Protein AF-A0A497GQL5-F1 (afdb_monomer)

Secondary structure (DSSP, 8-state):
--HHHHHHHHHHHH-TTTTHHHHHHHHHHHHHHHHHHHHHHHHHHHHHHHHHHHHHHHT-TTTTHHHHHHHHHHHHHHHHHHHHHHHHHHHHHHHHH-PPPP-HHHHHHHHHHHHHHHHHHHHHH-

Mean predicted aligned error: 6.36 Å

Foldseek 3Di:
DPPPLVVLLVVCVVVVVVCVVVLVVVLVVLVVLLVVLLVVLVVLLVVLVVVLVVCVVVVVLVVCLVVLVVSLVVLVVSLVVNVVSVVSSQSSCCSNPVDGDDCVSNVVSVVSSVVSVVSSVVSNVD

Radius of gyration: 18.95 Å; Cα contacts (8 Å, |Δi|>4): 87; chains: 1; bounding box: 44×24×52 Å

Sequence (126 aa):
MGGVLEKLLEKARKEPEKYKDLLLEEKHSLEADLRHYFTWILTLLGLEIAYVSIMVKLRLGYVSIIAIMFMVSCVIHLAGLYIKKTRILRVLREMLYGDPMDEYDTYFIIMVTIMSIILAILAIIL

Structure (mmCIF, N/CA/C/O backbone):
data_AF-A0A497GQL5-F1
#
_entry.id   AF-A0A497GQL5-F1
#
loop_
_atom_site.group_PDB
_atom_site.id
_atom_site.type_symbol
_atom_site.label_atom_id
_atom_site.label_alt_id
_atom_site.label_comp_id
_atom_site.label_asym_id
_atom_site.label_entity_id
_atom_site.label_seq_id
_atom_site.pdbx_PDB_ins_code
_atom_site.Cartn_x
_atom_site.Cartn_y
_atom_site.Cartn_z
_atom_site.occupancy
_atom_site.B_iso_or_equiv
_atom_site.auth_seq_id
_atom_site.auth_comp_id
_atom_site.auth_asym_id
_atom_site.auth_atom_id
_atom_site.pdbx_PDB_model_num
ATOM 1 N N . MET A 1 1 ? -8.960 14.649 4.934 1.00 44.41 1 MET A N 1
ATOM 2 C CA . MET A 1 1 ? -10.120 13.964 5.549 1.00 44.41 1 MET A CA 1
ATOM 3 C C . MET A 1 1 ? -9.746 13.463 6.948 1.00 44.41 1 MET A C 1
ATOM 5 O O . MET A 1 1 ? -9.375 12.308 7.085 1.00 44.41 1 MET A O 1
ATOM 9 N N . GLY A 1 2 ? -9.725 14.341 7.959 1.00 50.88 2 GLY A N 1
ATOM 10 C CA . GLY A 1 2 ? -9.325 13.985 9.337 1.00 50.88 2 GLY A CA 1
ATOM 11 C C . GLY A 1 2 ? -10.339 14.363 10.423 1.00 50.88 2 GLY A C 1
ATOM 12 O O . GLY A 1 2 ? -10.419 13.688 11.432 1.00 50.88 2 GLY A O 1
ATOM 13 N N . GLY A 1 3 ? -11.192 15.368 10.204 1.00 63.97 3 GLY A N 1
ATOM 14 C CA . GLY A 1 3 ? -11.951 15.965 11.310 1.00 63.97 3 GLY A CA 1
ATOM 15 C C . GLY A 1 3 ? -13.213 15.237 11.789 1.00 63.97 3 GLY A C 1
ATOM 16 O O . GLY A 1 3 ? -13.720 15.599 12.843 1.00 63.97 3 GLY A O 1
ATOM 17 N N . VAL A 1 4 ? -13.769 14.270 11.048 1.00 73.00 4 VAL A N 1
ATOM 18 C CA . VAL A 1 4 ? -15.022 13.587 11.455 1.00 73.00 4 VAL A CA 1
ATOM 19 C C . VAL A 1 4 ? -14.722 12.354 12.297 1.00 73.00 4 VAL A C 1
ATOM 21 O O . VAL A 1 4 ? -15.245 12.229 13.401 1.00 73.00 4 VAL A O 1
ATOM 24 N N . LEU A 1 5 ? -13.821 11.495 11.815 1.00 75.38 5 LEU A N 1
ATOM 25 C CA . LEU A 1 5 ? -13.407 10.297 12.537 1.00 75.38 5 LEU A CA 1
ATOM 26 C C . LEU A 1 5 ? -12.681 10.648 13.839 1.00 75.38 5 LEU A C 1
ATOM 28 O O . LEU A 1 5 ? -12.945 10.048 14.867 1.00 75.38 5 LEU A O 1
ATOM 32 N N . GLU A 1 6 ? -11.834 11.675 13.833 1.00 76.62 6 GLU A N 1
ATOM 33 C CA . GLU A 1 6 ? -11.126 12.134 15.032 1.00 76.62 6 GLU A CA 1
ATOM 34 C C . GLU A 1 6 ? -12.098 12.645 16.108 1.00 76.62 6 GLU A C 1
ATOM 36 O O . GLU A 1 6 ? -12.003 12.253 17.267 1.00 76.62 6 GLU A O 1
ATOM 41 N N . LYS A 1 7 ? -13.137 13.394 15.708 1.00 78.44 7 LYS A N 1
ATOM 42 C CA . LYS A 1 7 ? -14.227 13.800 16.612 1.00 78.44 7 LYS A CA 1
ATOM 43 C C . LYS A 1 7 ? -15.058 12.616 17.111 1.00 78.44 7 LYS A C 1
ATOM 45 O O . LYS A 1 7 ? -15.554 12.663 18.235 1.00 78.44 7 LYS A O 1
ATOM 50 N N . LEU A 1 8 ? -15.257 11.583 16.290 1.00 79.00 8 LEU A N 1
ATOM 51 C CA . LEU A 1 8 ? -15.933 10.351 16.709 1.00 79.00 8 LEU A CA 1
ATOM 52 C C . LEU A 1 8 ? -15.087 9.580 17.724 1.00 79.00 8 LEU A C 1
ATOM 54 O O . LEU A 1 8 ? -15.620 9.190 18.757 1.00 79.00 8 LEU A O 1
ATOM 58 N N . LEU A 1 9 ? -13.780 9.436 17.489 1.00 79.38 9 LEU A N 1
ATOM 59 C CA . LEU A 1 9 ? -12.846 8.797 18.419 1.00 79.38 9 LEU A CA 1
ATOM 60 C C . LEU A 1 9 ? -12.787 9.564 19.752 1.00 79.38 9 LEU A C 1
ATOM 62 O O . LEU A 1 9 ? -12.860 8.950 20.812 1.00 79.38 9 LEU A O 1
ATOM 66 N N . GLU A 1 10 ? -12.747 10.902 19.730 1.00 80.06 10 GLU A N 1
ATOM 67 C CA . GLU A 1 10 ? -12.794 11.729 20.947 1.00 80.06 10 GLU A CA 1
ATOM 68 C C . GLU A 1 10 ? -14.089 11.547 21.748 1.00 80.06 10 GLU A C 1
ATOM 70 O O . GLU A 1 10 ? -14.057 11.464 22.979 1.00 80.06 10 GLU A O 1
ATOM 75 N N . LYS A 1 11 ? -15.239 11.490 21.066 1.00 79.00 11 LYS A N 1
ATOM 76 C CA . LYS A 1 11 ? -16.541 11.266 21.711 1.00 79.00 11 LYS A CA 1
ATOM 77 C C . LYS A 1 11 ? -16.662 9.845 22.248 1.00 79.00 11 LYS A C 1
ATOM 79 O O . LYS A 1 11 ? -17.102 9.663 23.381 1.00 79.00 11 LYS A O 1
ATOM 84 N N . ALA A 1 12 ? -16.224 8.856 21.478 1.00 77.56 12 ALA A N 1
ATOM 85 C CA . ALA A 1 12 ? -16.253 7.459 21.880 1.00 77.56 12 ALA A CA 1
ATOM 86 C C . ALA A 1 12 ? -15.292 7.167 23.040 1.00 77.56 12 ALA A C 1
ATOM 88 O O . ALA A 1 12 ? -15.579 6.309 23.863 1.00 77.56 12 ALA A O 1
ATOM 89 N N . ARG A 1 13 ? -14.206 7.933 23.188 1.00 76.12 13 ARG A N 1
ATOM 90 C CA . ARG A 1 13 ? -13.335 7.848 24.369 1.00 76.12 13 ARG A CA 1
ATOM 91 C C . ARG A 1 13 ? -14.038 8.272 25.664 1.00 76.12 13 ARG A C 1
ATOM 93 O O . ARG A 1 13 ? -13.654 7.813 26.734 1.00 76.12 13 ARG A O 1
ATOM 100 N N . LYS A 1 14 ? -15.039 9.156 25.577 1.00 80.38 14 LYS A N 1
ATOM 101 C CA . LYS A 1 14 ? -15.839 9.620 26.724 1.00 80.38 14 LYS A CA 1
ATOM 102 C C . LYS A 1 14 ? -17.056 8.729 26.990 1.00 80.38 14 LYS A C 1
ATOM 104 O O . LYS A 1 14 ? -17.393 8.518 28.147 1.00 80.38 14 LYS A O 1
ATOM 109 N N . GLU A 1 15 ? -17.697 8.209 25.941 1.00 79.75 15 GLU A N 1
ATOM 110 C CA . GLU A 1 15 ? -18.908 7.373 26.027 1.00 79.75 15 GLU A CA 1
ATOM 111 C C . GLU A 1 15 ? -18.823 6.145 25.088 1.00 79.75 15 GLU A C 1
ATOM 113 O O . GLU A 1 15 ? -19.541 6.081 24.087 1.00 79.75 15 GLU A O 1
ATOM 118 N N . PRO A 1 16 ? -17.960 5.151 25.362 1.00 69.81 16 PRO A N 1
ATOM 119 C CA . PRO A 1 16 ? -17.666 4.070 24.412 1.00 69.81 16 PRO A CA 1
ATOM 120 C C . PRO A 1 16 ? -18.874 3.181 24.095 1.00 69.81 16 PRO A C 1
ATOM 122 O O . PRO A 1 16 ? -19.041 2.751 22.956 1.00 69.81 16 PRO A O 1
ATOM 125 N N . GLU A 1 17 ? -19.759 2.950 25.067 1.00 75.44 17 GLU A N 1
ATOM 126 C CA . GLU A 1 17 ? -20.933 2.083 24.892 1.00 75.44 17 GLU A CA 1
ATOM 127 C C . GLU A 1 17 ? -21.962 2.662 23.914 1.00 75.44 17 GLU A C 1
ATOM 129 O O . GLU A 1 17 ? -22.579 1.920 23.155 1.00 75.44 17 GLU A O 1
ATOM 134 N N . LYS A 1 18 ? -22.108 3.991 23.874 1.00 82.50 18 LYS A N 1
ATOM 135 C CA . LYS A 1 18 ? -23.100 4.676 23.033 1.00 82.50 18 LYS A CA 1
ATOM 136 C C . LYS A 1 18 ? -22.707 4.719 21.558 1.00 82.50 18 LYS A C 1
ATOM 138 O O . LYS A 1 18 ? -23.571 4.753 20.689 1.00 82.50 18 LYS A O 1
ATOM 143 N N . TYR A 1 19 ? -21.406 4.742 21.278 1.00 82.12 19 TYR A N 1
ATOM 144 C CA . TYR A 1 19 ? -20.868 4.818 19.917 1.00 82.12 19 TYR A CA 1
ATOM 145 C C . TYR A 1 19 ? -20.336 3.471 19.419 1.00 82.12 19 TYR A C 1
ATOM 147 O O . TYR A 1 19 ? -19.727 3.418 18.354 1.00 82.12 19 TYR A O 1
ATOM 155 N N . LYS A 1 20 ? -20.569 2.382 20.160 1.00 81.38 20 LYS A N 1
ATOM 156 C CA . LYS A 1 20 ? -20.035 1.053 19.854 1.00 81.38 20 LYS A CA 1
ATOM 157 C C . LYS A 1 20 ? -20.406 0.571 18.450 1.00 81.38 20 LYS A C 1
ATOM 159 O O . LYS A 1 20 ? -19.522 0.132 17.723 1.00 81.38 20 LYS A O 1
ATOM 164 N N . ASP A 1 21 ? -21.668 0.706 18.048 1.00 85.31 21 ASP A N 1
ATOM 165 C CA . ASP A 1 21 ? -22.126 0.254 16.726 1.00 85.31 21 ASP A CA 1
ATOM 166 C C . ASP A 1 21 ? -21.494 1.073 15.589 1.00 85.31 21 ASP A C 1
ATOM 168 O O . ASP A 1 21 ? -21.002 0.506 14.617 1.00 85.31 21 ASP A O 1
ATOM 172 N N . LEU A 1 22 ? -21.394 2.396 15.762 1.00 84.62 22 LEU A N 1
ATOM 173 C CA . LEU A 1 22 ? -20.713 3.294 14.816 1.00 84.62 22 LEU A CA 1
ATOM 174 C C . LEU A 1 22 ? -19.213 2.986 14.706 1.00 84.62 22 LEU A C 1
ATOM 176 O O . LEU A 1 22 ? -18.640 3.029 13.620 1.00 84.62 22 LEU A O 1
ATOM 180 N N . LEU A 1 23 ? -18.562 2.659 15.826 1.00 84.25 23 LEU A N 1
ATOM 181 C CA . LEU A 1 23 ? -17.163 2.238 15.840 1.00 84.25 23 LEU A CA 1
ATOM 182 C C . LEU A 1 23 ? -16.968 0.905 15.103 1.00 84.25 23 LEU A C 1
ATOM 184 O O . LEU A 1 23 ? -15.988 0.748 14.379 1.00 84.25 23 LEU A O 1
ATOM 188 N N . LEU A 1 24 ? -17.886 -0.050 15.264 1.00 86.31 24 LEU A N 1
ATOM 189 C CA . LEU A 1 24 ? -17.835 -1.331 14.555 1.00 86.31 24 LEU A CA 1
ATOM 190 C C . LEU A 1 24 ? -18.024 -1.157 13.043 1.00 86.31 24 LEU A C 1
ATOM 192 O O . LEU A 1 24 ? -17.316 -1.797 12.265 1.00 86.31 24 LEU A O 1
ATOM 196 N N . GLU A 1 25 ? -18.924 -0.270 12.624 1.00 88.94 25 GLU A N 1
ATOM 197 C CA . GLU A 1 25 ? -19.122 0.060 11.211 1.00 88.94 25 GLU A CA 1
ATOM 198 C C . GLU A 1 25 ? -17.865 0.702 10.601 1.00 88.94 25 GLU A C 1
ATOM 200 O O . GLU A 1 25 ? -17.361 0.239 9.574 1.00 88.94 25 GLU A O 1
ATOM 205 N N . GLU A 1 26 ? -17.285 1.698 11.277 1.00 87.12 26 GLU A N 1
ATOM 206 C CA . GLU A 1 26 ? -16.036 2.335 10.840 1.00 87.12 26 GLU A CA 1
ATOM 207 C C . GLU A 1 26 ? -14.863 1.352 10.810 1.00 87.12 26 GLU A C 1
ATOM 209 O O . GLU A 1 26 ? -14.056 1.365 9.880 1.00 87.12 26 GLU A O 1
ATOM 214 N N . LYS A 1 27 ? -14.782 0.439 11.782 1.00 88.25 27 LYS A N 1
ATOM 215 C CA . LYS A 1 27 ? -13.797 -0.646 11.779 1.00 88.25 27 LYS A CA 1
ATOM 216 C C . LYS A 1 27 ? -13.928 -1.500 10.516 1.00 88.25 27 LYS A C 1
ATOM 218 O O . LYS A 1 27 ? -12.926 -1.745 9.847 1.00 88.25 27 LYS A O 1
ATOM 223 N N . HIS A 1 28 ? -15.139 -1.941 10.177 1.00 88.12 28 HIS A N 1
ATOM 224 C CA . HIS A 1 28 ? -15.370 -2.760 8.985 1.00 88.12 28 HIS A CA 1
ATOM 225 C C . HIS A 1 28 ? -15.041 -2.014 7.690 1.00 88.12 28 HIS A C 1
ATOM 227 O O . HIS A 1 28 ? -14.419 -2.592 6.795 1.00 88.12 28 HIS A O 1
ATOM 233 N N . SER A 1 29 ? -15.391 -0.730 7.616 1.00 89.56 29 SER A N 1
ATOM 234 C CA . SER A 1 29 ? -15.021 0.153 6.507 1.00 89.56 29 SER A CA 1
ATOM 235 C C . SER A 1 29 ? -13.496 0.268 6.360 1.00 89.56 29 SER A C 1
ATOM 237 O O . SER A 1 29 ? -12.947 0.038 5.283 1.00 89.56 29 SER A O 1
ATOM 239 N N . LEU A 1 30 ? -12.779 0.507 7.464 1.00 88.94 30 LEU A N 1
ATOM 240 C CA . LEU A 1 30 ? -11.316 0.572 7.487 1.00 88.94 30 LEU A CA 1
ATOM 241 C C . LEU A 1 30 ? -10.657 -0.754 7.084 1.00 88.94 30 LEU A C 1
ATOM 243 O O . LEU A 1 30 ? -9.673 -0.747 6.350 1.00 88.94 30 LEU A O 1
ATOM 247 N N . GLU A 1 31 ? -11.182 -1.895 7.527 1.00 88.88 31 GLU A N 1
ATOM 248 C CA . GLU A 1 31 ? -10.681 -3.214 7.118 1.00 88.88 31 GLU A CA 1
ATOM 249 C C . GLU A 1 31 ? -10.918 -3.491 5.624 1.00 88.88 31 GLU A C 1
ATOM 251 O O . GLU A 1 31 ? -10.107 -4.162 4.978 1.00 88.88 31 GLU A O 1
ATOM 256 N N . ALA A 1 32 ? -12.025 -3.006 5.058 1.00 91.19 32 ALA A N 1
ATOM 257 C CA . ALA A 1 32 ? -12.281 -3.085 3.621 1.00 91.19 32 ALA A CA 1
ATOM 258 C C . ALA A 1 32 ? -11.292 -2.207 2.834 1.00 91.19 32 ALA A C 1
ATOM 260 O O . ALA A 1 32 ? -10.659 -2.697 1.897 1.00 91.19 32 ALA A O 1
ATOM 261 N N . ASP A 1 33 ? -11.087 -0.962 3.273 1.00 89.75 33 ASP A N 1
ATOM 262 C CA . ASP A 1 33 ? -10.082 -0.042 2.728 1.00 89.75 33 ASP A CA 1
ATOM 263 C C . ASP A 1 33 ? -8.679 -0.670 2.744 1.00 89.75 33 ASP A C 1
ATOM 265 O O . ASP A 1 33 ? -7.977 -0.670 1.733 1.00 89.75 33 ASP A O 1
ATOM 269 N N . LEU A 1 34 ? -8.262 -1.241 3.879 1.00 90.81 34 LEU A N 1
ATOM 270 C CA . LEU A 1 34 ? -6.941 -1.859 4.023 1.00 90.81 34 LEU A CA 1
ATOM 271 C C . LEU A 1 34 ? -6.752 -3.033 3.062 1.00 90.81 34 LEU A C 1
ATOM 273 O O . LEU A 1 34 ? -5.715 -3.111 2.404 1.00 90.81 34 LEU A O 1
ATOM 277 N N . ARG A 1 35 ? -7.754 -3.911 2.926 1.00 91.38 35 ARG A N 1
ATOM 278 C CA . ARG A 1 35 ? -7.723 -5.011 1.946 1.00 91.38 35 ARG A CA 1
ATOM 279 C C . ARG A 1 35 ? -7.617 -4.497 0.515 1.00 91.38 35 ARG A C 1
ATOM 281 O O . ARG A 1 35 ? -6.877 -5.064 -0.293 1.00 91.38 35 ARG A O 1
ATOM 288 N N . HIS A 1 36 ? 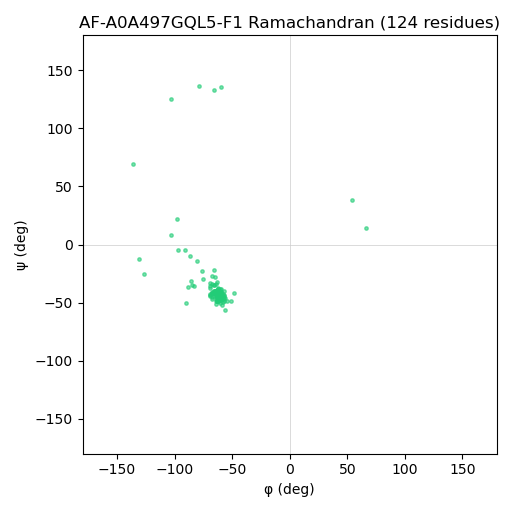-8.324 -3.414 0.208 1.00 92.81 36 HIS A N 1
ATOM 289 C CA . HIS A 1 36 ? -8.263 -2.781 -1.101 1.00 92.81 36 HIS A CA 1
ATOM 290 C C . HIS A 1 36 ? -6.862 -2.232 -1.390 1.00 92.81 36 HIS A C 1
ATOM 292 O O . HIS A 1 36 ? -6.266 -2.581 -2.408 1.00 92.81 36 HIS A O 1
ATOM 298 N N . TYR A 1 37 ? -6.291 -1.446 -0.473 1.00 90.81 37 TYR A N 1
ATOM 299 C CA . TYR A 1 37 ? -4.937 -0.908 -0.624 1.00 90.81 37 TYR A CA 1
ATOM 300 C C . TYR A 1 37 ? -3.883 -2.012 -0.720 1.00 90.81 37 TYR A C 1
ATOM 302 O O . TYR A 1 37 ? -3.010 -1.937 -1.580 1.00 90.81 37 TYR A O 1
ATOM 310 N N . PHE A 1 38 ? -3.991 -3.060 0.099 1.00 90.12 38 PHE A N 1
ATOM 311 C CA . PHE A 1 38 ? -3.095 -4.215 0.051 1.00 90.12 38 PHE A CA 1
ATOM 312 C C . PHE A 1 38 ? -3.102 -4.879 -1.333 1.00 90.12 38 PHE A C 1
ATOM 314 O O . PHE A 1 38 ? -2.051 -5.116 -1.929 1.00 90.12 38 PHE A O 1
ATOM 321 N N . THR A 1 39 ? -4.296 -5.105 -1.884 1.00 93.69 39 THR A N 1
ATOM 322 C CA . THR A 1 39 ? -4.473 -5.698 -3.217 1.00 93.69 39 THR A CA 1
ATOM 323 C C . THR A 1 39 ? -3.874 -4.812 -4.310 1.00 93.69 39 THR A C 1
ATOM 325 O O . THR A 1 39 ? -3.174 -5.308 -5.195 1.00 93.69 39 THR A O 1
ATOM 328 N N . TRP A 1 40 ? -4.097 -3.497 -4.245 1.00 93.56 40 TRP A N 1
ATOM 329 C CA . TRP A 1 40 ? -3.530 -2.556 -5.213 1.00 93.56 40 TRP A CA 1
ATOM 330 C C . TRP A 1 40 ? -2.011 -2.485 -5.153 1.00 93.56 40 TRP A C 1
ATOM 332 O O . TRP A 1 40 ? -1.375 -2.465 -6.203 1.00 93.56 40 TRP A O 1
ATOM 342 N N . ILE A 1 41 ? -1.424 -2.491 -3.956 1.00 92.06 41 ILE A N 1
ATOM 343 C CA . ILE A 1 41 ? 0.033 -2.481 -3.784 1.00 92.06 41 ILE A CA 1
ATOM 344 C C . ILE A 1 41 ? 0.653 -3.726 -4.431 1.00 92.06 41 ILE A C 1
ATOM 346 O O . ILE A 1 41 ? 1.602 -3.603 -5.204 1.00 92.06 41 ILE A O 1
ATOM 350 N N . LEU A 1 42 ? 0.081 -4.912 -4.198 1.00 92.00 42 LEU A N 1
ATOM 351 C CA . LEU A 1 42 ? 0.544 -6.149 -4.838 1.00 92.00 42 LEU A CA 1
ATOM 352 C C . LEU A 1 42 ? 0.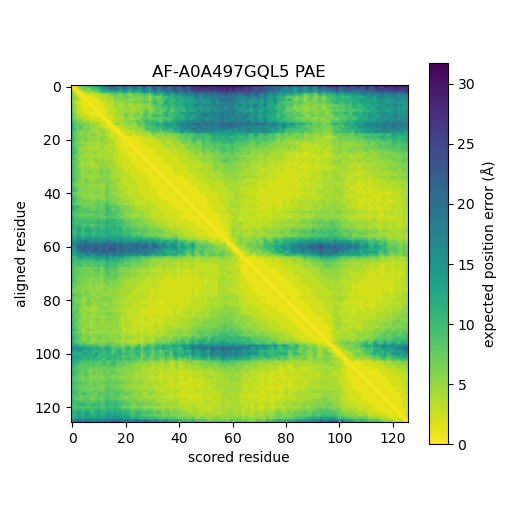359 -6.137 -6.358 1.00 92.00 42 LEU A C 1
ATOM 354 O O . LEU A 1 42 ? 1.235 -6.585 -7.097 1.00 92.00 42 LEU A O 1
ATOM 358 N N . THR A 1 43 ? -0.768 -5.606 -6.830 1.00 94.00 43 THR A N 1
ATOM 359 C CA . THR A 1 43 ? -1.056 -5.499 -8.266 1.00 94.00 43 THR A CA 1
ATOM 360 C C . THR A 1 43 ? -0.057 -4.574 -8.957 1.00 94.00 43 THR A C 1
ATOM 362 O O . THR A 1 43 ? 0.458 -4.911 -10.022 1.00 94.00 43 THR A O 1
ATOM 365 N N . LEU A 1 44 ? 0.262 -3.433 -8.339 1.00 91.31 44 LEU A N 1
ATOM 366 C CA . LEU A 1 44 ? 1.261 -2.497 -8.850 1.00 91.31 44 LEU A CA 1
ATOM 367 C C . LEU A 1 44 ? 2.664 -3.097 -8.848 1.00 91.31 44 LEU A C 1
ATOM 369 O O . LEU A 1 44 ? 3.371 -2.928 -9.834 1.00 91.31 44 LEU A O 1
ATOM 373 N N . LEU A 1 45 ? 3.044 -3.849 -7.810 1.00 89.88 45 LEU A N 1
ATOM 374 C CA . LEU A 1 45 ? 4.320 -4.568 -7.798 1.00 89.88 45 LEU A CA 1
ATOM 375 C C . LEU A 1 45 ? 4.400 -5.579 -8.955 1.00 89.88 45 LEU A C 1
ATOM 377 O O . LEU A 1 45 ? 5.407 -5.653 -9.655 1.00 89.88 45 LEU A O 1
ATOM 381 N N . GLY A 1 46 ? 3.333 -6.349 -9.188 1.00 91.38 46 GLY A N 1
ATOM 382 C CA . GLY A 1 46 ? 3.274 -7.290 -10.310 1.00 91.38 46 GLY A CA 1
ATOM 383 C C . GLY A 1 46 ? 3.382 -6.591 -11.669 1.00 91.38 46 GLY A C 1
ATOM 384 O O . GLY A 1 46 ? 4.111 -7.052 -12.551 1.00 91.38 46 GLY A O 1
ATOM 385 N N . LEU A 1 47 ? 2.701 -5.452 -11.820 1.00 90.62 47 LEU A N 1
ATOM 386 C CA . LEU A 1 47 ? 2.779 -4.616 -13.016 1.00 90.62 47 LEU A CA 1
ATOM 387 C C . LEU A 1 47 ? 4.189 -4.053 -13.224 1.00 90.62 47 LEU A C 1
ATOM 389 O O . LEU A 1 47 ? 4.692 -4.074 -14.345 1.00 90.62 47 LEU A O 1
ATOM 393 N N . GLU A 1 48 ? 4.838 -3.597 -12.155 1.00 86.88 48 GLU A N 1
ATOM 394 C CA . GLU A 1 48 ? 6.210 -3.096 -12.181 1.00 86.88 48 GLU A CA 1
ATOM 395 C C . GLU A 1 48 ? 7.179 -4.182 -12.655 1.00 86.88 48 GLU A C 1
ATOM 397 O O . GLU A 1 48 ? 7.917 -3.958 -13.612 1.00 86.88 48 GLU A O 1
ATOM 402 N N . ILE A 1 49 ? 7.122 -5.387 -12.080 1.00 88.69 49 ILE A N 1
ATOM 403 C CA . ILE A 1 49 ? 7.970 -6.519 -12.491 1.00 88.69 49 ILE A CA 1
ATOM 404 C C . ILE A 1 49 ? 7.787 -6.830 -13.984 1.00 88.69 49 ILE A C 1
ATOM 406 O O . ILE A 1 49 ? 8.770 -7.004 -14.714 1.00 88.69 49 ILE A O 1
ATOM 410 N N . ALA A 1 50 ? 6.539 -6.890 -14.456 1.00 89.75 50 ALA A N 1
ATOM 411 C CA . ALA A 1 50 ? 6.238 -7.150 -15.861 1.00 89.75 50 ALA A CA 1
ATOM 412 C C . ALA A 1 50 ? 6.777 -6.036 -16.774 1.00 89.75 50 ALA A C 1
ATOM 414 O O . ALA A 1 50 ? 7.391 -6.318 -17.806 1.00 89.75 50 ALA A O 1
ATOM 415 N N . TYR A 1 51 ? 6.589 -4.777 -16.377 1.00 86.75 51 TYR A N 1
ATOM 416 C CA . TYR A 1 51 ? 7.042 -3.612 -17.129 1.00 86.75 51 TYR A CA 1
ATOM 417 C C . TYR A 1 51 ? 8.570 -3.562 -17.233 1.00 86.75 51 TYR A C 1
ATOM 419 O O . TYR A 1 51 ? 9.105 -3.455 -18.338 1.00 86.75 51 TYR A O 1
ATOM 427 N N . VAL A 1 52 ? 9.276 -3.725 -16.110 1.00 84.38 52 VAL A N 1
ATOM 428 C CA . VAL A 1 52 ? 10.746 -3.775 -16.063 1.00 84.38 52 VAL A CA 1
ATOM 429 C C . VAL A 1 52 ? 11.276 -4.895 -16.958 1.00 84.38 52 VAL A C 1
ATOM 431 O O . VAL A 1 52 ? 12.172 -4.667 -17.768 1.00 84.38 52 VAL A O 1
ATOM 434 N N . SER A 1 53 ? 10.665 -6.081 -16.898 1.00 85.19 53 SER A N 1
ATOM 435 C CA . SER A 1 53 ? 11.069 -7.229 -17.721 1.00 85.19 53 SER A CA 1
ATOM 436 C C . SER A 1 53 ? 10.979 -6.940 -19.227 1.00 85.19 53 SER A C 1
ATOM 438 O O . SER A 1 53 ? 11.865 -7.325 -19.994 1.00 85.19 53 SER A O 1
ATOM 440 N N . ILE A 1 54 ? 9.925 -6.245 -19.668 1.00 86.38 54 ILE A N 1
ATOM 441 C CA . ILE A 1 54 ? 9.747 -5.850 -21.074 1.00 86.38 54 ILE A CA 1
ATOM 442 C C . ILE A 1 54 ? 10.772 -4.784 -21.472 1.00 86.38 54 ILE A C 1
ATOM 444 O O . ILE A 1 54 ? 11.374 -4.887 -22.543 1.00 86.38 54 ILE A O 1
ATOM 448 N N . MET A 1 55 ? 10.994 -3.780 -20.622 1.00 82.50 55 MET A N 1
ATOM 449 C CA . MET A 1 55 ? 11.898 -2.668 -20.929 1.00 82.50 55 MET A CA 1
ATOM 450 C C . MET A 1 55 ? 13.353 -3.117 -21.044 1.00 82.50 55 MET A C 1
ATOM 452 O O . MET A 1 55 ? 14.021 -2.742 -22.010 1.00 82.50 55 MET A O 1
ATOM 456 N N . VAL A 1 56 ? 13.804 -3.996 -20.143 1.00 81.94 56 VAL A N 1
ATOM 457 C CA . VAL A 1 56 ? 15.133 -4.624 -20.214 1.00 81.94 56 VAL A CA 1
ATOM 458 C C . VAL A 1 56 ? 15.278 -5.427 -21.510 1.00 81.94 56 VAL A C 1
ATOM 460 O O . VAL A 1 56 ? 16.270 -5.292 -22.227 1.00 81.94 56 VAL A O 1
ATOM 463 N N . LYS A 1 57 ? 14.260 -6.218 -21.882 1.00 84.75 57 LYS A N 1
ATOM 464 C CA . LYS A 1 57 ? 14.282 -7.014 -23.122 1.00 84.75 57 LYS A CA 1
ATOM 465 C C . LYS A 1 57 ? 14.374 -6.147 -24.383 1.00 84.75 57 LYS A C 1
ATOM 467 O O . LYS A 1 57 ? 15.036 -6.541 -25.341 1.00 84.75 57 LYS A O 1
ATOM 472 N N . LEU A 1 58 ? 13.707 -4.994 -24.395 1.00 84.81 58 LEU A N 1
ATOM 473 C CA . LEU A 1 58 ? 13.669 -4.077 -25.538 1.00 84.81 58 LEU A CA 1
ATOM 474 C C . LEU A 1 58 ? 14.783 -3.016 -25.519 1.00 84.81 58 LEU A C 1
ATOM 476 O O . LEU A 1 58 ? 14.905 -2.268 -26.487 1.00 84.81 58 LEU A O 1
ATOM 480 N N . ARG A 1 59 ? 15.602 -2.953 -24.457 1.00 78.62 59 ARG A N 1
ATOM 481 C CA . ARG A 1 59 ? 16.649 -1.934 -24.239 1.00 78.62 59 ARG A CA 1
ATOM 482 C C . ARG A 1 59 ? 16.122 -0.494 -24.318 1.00 78.62 59 ARG A C 1
ATOM 484 O O . ARG A 1 59 ? 16.791 0.398 -24.834 1.00 78.62 59 ARG A O 1
ATOM 491 N N . LEU A 1 60 ? 14.916 -0.263 -23.799 1.00 74.19 60 LEU A N 1
ATOM 492 C CA . LEU A 1 60 ? 14.237 1.043 -23.815 1.00 74.19 60 LEU A CA 1
ATOM 493 C C . LEU A 1 60 ? 14.387 1.826 -22.494 1.00 74.19 60 LEU A C 1
ATOM 495 O O . LEU A 1 60 ? 13.593 2.729 -22.230 1.00 74.19 60 LEU A O 1
ATOM 499 N N . GLY A 1 61 ? 15.412 1.518 -21.689 1.00 65.88 61 GLY A N 1
ATOM 500 C CA . GLY A 1 61 ? 15.566 1.976 -20.297 1.00 65.88 61 GLY A CA 1
ATOM 501 C C . GLY A 1 61 ? 15.355 3.481 -20.069 1.00 65.88 61 GLY A C 1
ATOM 502 O O . GLY A 1 61 ? 14.651 3.875 -19.139 1.00 65.88 61 GLY A O 1
ATOM 503 N N . TYR A 1 62 ? 15.865 4.335 -20.964 1.00 68.25 62 TYR A N 1
ATOM 504 C CA . TYR A 1 62 ? 15.732 5.795 -20.844 1.00 68.25 62 TYR A CA 1
ATOM 505 C C . TYR A 1 62 ? 14.303 6.316 -21.047 1.00 68.25 62 TYR A C 1
ATOM 507 O O . TYR A 1 62 ? 13.908 7.289 -20.406 1.00 68.25 62 TYR A O 1
ATOM 515 N N . VAL A 1 63 ? 13.510 5.677 -21.913 1.00 68.81 63 VAL A N 1
ATOM 516 C CA . VAL A 1 63 ? 12.128 6.105 -22.208 1.00 68.81 63 VAL A CA 1
ATOM 517 C C . VAL A 1 63 ? 11.181 5.700 -21.069 1.00 68.81 63 VAL A C 1
ATOM 519 O O . VAL A 1 63 ? 10.144 6.327 -20.859 1.00 68.81 63 VAL A O 1
ATOM 522 N N . SER A 1 64 ? 11.565 4.692 -20.281 1.00 76.81 64 SER A N 1
ATOM 523 C CA . SER A 1 64 ? 10.777 4.148 -19.172 1.00 76.81 64 SER A CA 1
ATOM 524 C C . SER A 1 64 ? 10.948 4.855 -17.824 1.00 76.81 64 SER A C 1
ATOM 526 O O . SER A 1 64 ? 10.156 4.595 -16.919 1.00 76.81 64 SER A O 1
ATOM 528 N N . ILE A 1 65 ? 11.920 5.765 -17.666 1.00 80.75 65 ILE A N 1
ATOM 529 C CA . ILE A 1 65 ? 12.238 6.385 -16.362 1.00 80.75 65 ILE A CA 1
ATOM 530 C C . ILE A 1 65 ? 11.019 7.098 -15.762 1.00 80.75 65 ILE A C 1
ATOM 532 O O . ILE A 1 65 ? 10.701 6.905 -14.591 1.00 80.75 65 ILE A O 1
ATOM 536 N N . ILE A 1 66 ? 10.295 7.880 -16.570 1.00 84.00 66 ILE A N 1
ATOM 537 C CA . ILE A 1 66 ? 9.116 8.629 -16.107 1.00 84.00 66 ILE A CA 1
ATOM 538 C C . ILE A 1 66 ? 8.014 7.672 -15.631 1.00 84.00 66 ILE A C 1
ATOM 540 O O . 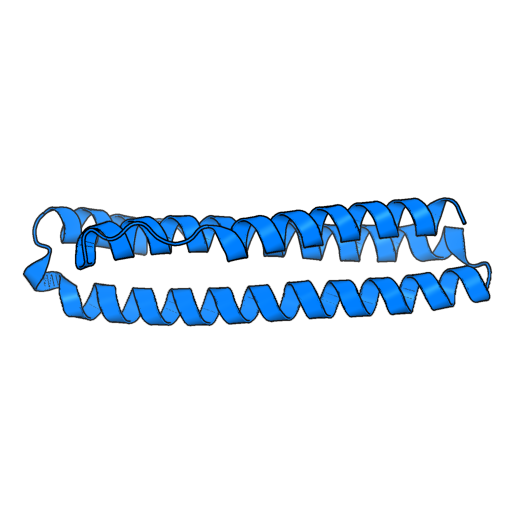ILE A 1 66 ? 7.399 7.905 -14.591 1.00 84.00 66 ILE A O 1
ATOM 544 N N . ALA A 1 67 ? 7.782 6.580 -16.363 1.00 84.31 67 ALA A N 1
ATOM 545 C CA . ALA A 1 67 ? 6.766 5.590 -16.015 1.00 84.31 67 ALA A CA 1
ATOM 546 C C . ALA A 1 67 ? 7.121 4.835 -14.725 1.00 84.31 67 ALA A C 1
ATOM 548 O O . ALA A 1 67 ? 6.256 4.637 -13.874 1.00 84.31 67 ALA A O 1
ATOM 549 N N . ILE A 1 68 ? 8.395 4.470 -14.554 1.00 85.31 68 ILE A N 1
ATOM 550 C CA . ILE A 1 68 ? 8.907 3.827 -13.338 1.00 85.31 68 ILE A CA 1
ATOM 551 C C . ILE A 1 68 ? 8.761 4.769 -12.137 1.00 85.31 68 ILE A C 1
ATOM 553 O O . ILE A 1 68 ? 8.194 4.381 -11.118 1.00 85.31 68 ILE A O 1
ATOM 557 N N . MET A 1 69 ? 9.189 6.031 -12.266 1.00 87.69 69 MET A N 1
ATOM 558 C CA . MET A 1 69 ? 9.036 7.030 -11.202 1.00 87.69 69 MET A CA 1
ATOM 559 C C . MET A 1 69 ? 7.569 7.223 -10.803 1.00 87.69 69 MET A C 1
ATOM 561 O O . MET A 1 69 ? 7.255 7.297 -9.614 1.00 87.69 69 MET A O 1
ATOM 565 N N . PHE A 1 70 ? 6.667 7.276 -11.787 1.00 89.31 70 PHE A N 1
ATOM 566 C CA . PHE A 1 70 ? 5.235 7.368 -11.533 1.00 89.31 70 PHE A CA 1
ATOM 567 C C . PHE A 1 70 ? 4.709 6.136 -10.782 1.00 89.31 70 PHE A C 1
ATOM 569 O O . PHE A 1 70 ? 4.067 6.299 -9.744 1.00 89.31 70 PHE A O 1
ATOM 576 N N . MET A 1 71 ? 5.035 4.916 -11.225 1.00 88.81 71 MET A N 1
ATOM 577 C CA . MET A 1 71 ? 4.607 3.685 -10.545 1.00 88.81 71 MET A CA 1
ATOM 578 C C . MET A 1 71 ? 5.101 3.617 -9.096 1.00 88.81 71 MET A C 1
ATOM 580 O O . MET A 1 71 ? 4.293 3.392 -8.193 1.00 88.81 71 MET A O 1
ATOM 584 N N . VAL A 1 72 ? 6.382 3.904 -8.852 1.00 90.00 72 VAL A N 1
ATOM 585 C CA . VAL A 1 72 ? 6.947 3.944 -7.493 1.00 90.00 72 VAL A CA 1
ATOM 586 C C . VAL A 1 72 ? 6.223 4.977 -6.631 1.00 90.00 72 VAL A C 1
ATOM 588 O O . VAL A 1 72 ? 5.882 4.698 -5.482 1.00 90.00 72 VAL A O 1
ATOM 591 N N . SER A 1 73 ? 5.925 6.161 -7.180 1.00 92.31 73 SER A N 1
ATOM 592 C CA . SER A 1 73 ? 5.175 7.188 -6.448 1.00 92.31 73 SER A CA 1
ATOM 593 C C . SER A 1 73 ? 3.775 6.710 -6.041 1.00 92.31 73 SER A C 1
ATOM 595 O O . SER A 1 73 ? 3.343 6.977 -4.917 1.00 92.31 73 SER A O 1
ATOM 597 N N . CYS A 1 74 ? 3.092 5.941 -6.899 1.00 92.81 74 CYS A N 1
ATOM 598 C CA . CYS A 1 74 ? 1.796 5.342 -6.585 1.00 92.81 74 CYS A CA 1
ATOM 599 C C . CYS A 1 74 ? 1.912 4.303 -5.465 1.00 92.81 74 CYS A C 1
ATOM 601 O O . CYS A 1 74 ? 1.102 4.326 -4.537 1.00 92.81 74 CYS A O 1
ATOM 603 N N . VAL A 1 75 ? 2.926 3.432 -5.514 1.00 92.56 75 VAL A N 1
ATOM 604 C CA . VAL A 1 75 ? 3.174 2.425 -4.468 1.00 92.56 75 VAL A CA 1
ATOM 605 C C . VAL A 1 75 ? 3.449 3.101 -3.123 1.00 92.56 75 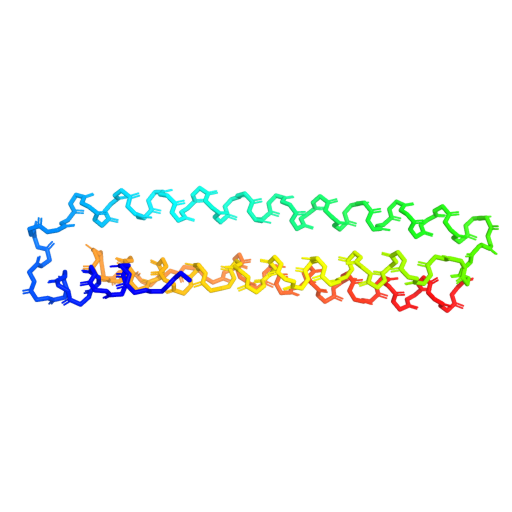VAL A C 1
ATOM 607 O O . VAL A 1 75 ? 2.793 2.776 -2.134 1.00 92.56 75 VAL A O 1
ATOM 610 N N . ILE A 1 76 ? 4.340 4.098 -3.086 1.00 93.06 76 ILE A N 1
ATOM 611 C CA . ILE A 1 76 ? 4.653 4.865 -1.867 1.00 93.06 76 ILE A CA 1
ATOM 612 C C . ILE A 1 76 ? 3.399 5.561 -1.324 1.00 93.06 76 ILE A C 1
ATOM 614 O O . ILE A 1 76 ? 3.147 5.536 -0.116 1.00 93.06 76 ILE A O 1
ATOM 618 N N . HIS A 1 77 ? 2.592 6.170 -2.198 1.00 94.00 77 HIS A N 1
ATOM 619 C CA . HIS A 1 77 ? 1.363 6.843 -1.790 1.00 94.00 77 HIS A CA 1
ATOM 620 C C . HIS A 1 77 ? 0.362 5.870 -1.151 1.00 94.00 77 HIS A C 1
ATOM 622 O O . HIS A 1 77 ? -0.154 6.138 -0.063 1.00 94.00 77 HIS A O 1
ATOM 628 N N . LEU A 1 78 ? 0.126 4.720 -1.788 1.00 92.69 78 LEU A N 1
ATOM 629 C CA . LEU A 1 78 ? -0.776 3.690 -1.276 1.00 92.69 78 LEU A CA 1
ATOM 630 C C . LEU A 1 78 ? -0.263 3.074 0.026 1.00 92.69 78 LEU A C 1
ATOM 632 O O . LEU A 1 78 ? -1.049 2.897 0.955 1.00 92.69 78 LEU A O 1
ATOM 636 N N . ALA A 1 79 ? 1.042 2.819 0.143 1.00 91.69 79 ALA A N 1
ATOM 637 C CA . ALA A 1 79 ? 1.654 2.350 1.384 1.00 91.69 79 ALA A CA 1
ATOM 638 C C . ALA A 1 79 ? 1.468 3.370 2.521 1.00 91.69 79 ALA A C 1
ATOM 640 O O . ALA A 1 79 ? 1.112 3.000 3.641 1.00 91.69 79 ALA A O 1
ATOM 641 N N . GLY A 1 80 ? 1.619 4.667 2.233 1.00 91.00 80 GLY A N 1
ATOM 642 C CA . GLY A 1 80 ? 1.344 5.738 3.193 1.00 91.00 80 GLY A CA 1
ATOM 643 C C . GLY A 1 80 ? -0.117 5.768 3.659 1.00 91.00 80 GLY A C 1
ATOM 644 O O . GLY A 1 80 ? -0.383 5.909 4.858 1.00 91.00 80 GLY A O 1
ATOM 645 N N . LEU A 1 81 ? -1.069 5.597 2.735 1.00 91.44 81 LEU A N 1
ATOM 646 C CA . LEU A 1 81 ? -2.495 5.491 3.064 1.00 91.44 81 LEU A CA 1
ATOM 647 C C . LEU A 1 81 ? -2.795 4.244 3.901 1.00 91.44 81 LEU A C 1
ATOM 649 O O . LEU A 1 81 ? -3.494 4.359 4.911 1.00 91.44 81 LEU A O 1
ATOM 653 N N . TYR A 1 82 ? -2.224 3.096 3.530 1.00 91.75 82 TYR A N 1
ATOM 654 C CA . TYR A 1 82 ? -2.342 1.840 4.265 1.00 91.75 82 TYR A CA 1
ATOM 655 C C . TYR A 1 82 ? -1.865 2.015 5.712 1.00 91.75 82 TYR A C 1
ATOM 657 O O . TYR A 1 82 ? -2.656 1.861 6.639 1.00 91.75 82 TYR A O 1
ATOM 665 N N . ILE A 1 83 ? -0.624 2.474 5.922 1.00 90.81 83 ILE A N 1
ATOM 666 C CA . ILE A 1 83 ? -0.043 2.681 7.262 1.00 90.81 83 ILE A CA 1
ATOM 667 C C . ILE A 1 83 ? -0.905 3.630 8.10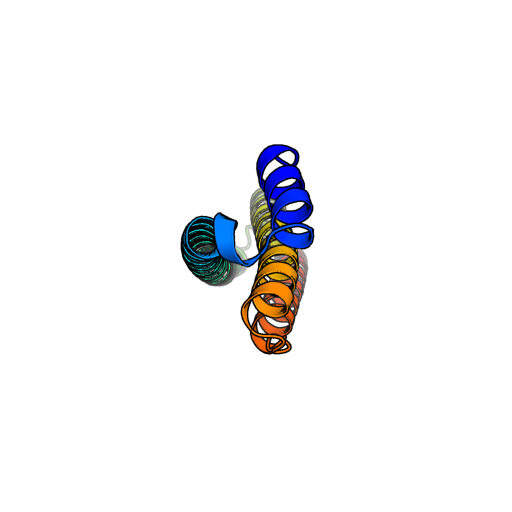1 1.00 90.81 83 ILE A C 1
ATOM 669 O O . ILE A 1 83 ? -1.157 3.376 9.283 1.00 90.81 83 ILE A O 1
ATOM 673 N N . LYS A 1 84 ? -1.380 4.731 7.508 1.00 90.38 84 LYS A N 1
ATOM 674 C CA . LYS A 1 84 ? -2.237 5.690 8.212 1.00 90.38 84 LYS A CA 1
ATOM 675 C C . LYS A 1 84 ? -3.541 5.040 8.682 1.00 90.38 84 LYS A C 1
ATOM 677 O O . LYS A 1 84 ? -3.954 5.263 9.819 1.00 90.38 84 LYS A O 1
ATOM 682 N N . LYS A 1 85 ? -4.186 4.253 7.823 1.00 89.31 85 LYS A N 1
ATOM 683 C CA . LYS A 1 85 ? -5.453 3.570 8.115 1.00 89.31 85 LYS A CA 1
ATOM 684 C C . LYS A 1 85 ? -5.267 2.453 9.147 1.00 89.31 85 LYS A C 1
ATOM 686 O O . LYS A 1 85 ? -6.080 2.355 10.062 1.00 89.31 85 LYS A O 1
ATOM 691 N N . THR A 1 86 ? -4.157 1.717 9.098 1.00 89.00 86 THR A N 1
ATOM 692 C CA . THR A 1 86 ? -3.787 0.709 10.107 1.00 89.00 86 THR A CA 1
ATOM 693 C C . THR A 1 86 ? -3.627 1.331 11.494 1.00 89.00 86 THR A C 1
ATOM 695 O O . THR A 1 86 ? -4.132 0.789 12.473 1.00 89.00 86 THR A O 1
ATOM 698 N N . ARG A 1 87 ? -2.983 2.504 11.603 1.00 87.81 87 ARG A N 1
ATOM 699 C CA . ARG A 1 87 ? -2.853 3.213 12.893 1.00 87.81 87 ARG A CA 1
ATOM 700 C C . ARG A 1 87 ? -4.209 3.586 13.486 1.00 87.81 87 ARG A C 1
ATOM 702 O O . ARG A 1 87 ? -4.412 3.433 14.684 1.00 87.81 87 ARG A O 1
ATOM 709 N N . ILE A 1 88 ? -5.131 4.056 12.650 1.00 86.62 88 ILE A N 1
ATOM 710 C CA . ILE A 1 88 ? -6.496 4.380 13.076 1.00 86.62 88 ILE A CA 1
ATOM 711 C C . ILE A 1 88 ? -7.215 3.110 13.543 1.00 86.62 88 ILE A C 1
ATOM 713 O O . ILE A 1 88 ? -7.803 3.108 14.622 1.00 86.62 88 ILE A O 1
ATOM 717 N N . LEU A 1 89 ? -7.131 2.026 12.767 1.00 87.06 89 LEU A N 1
ATOM 718 C CA . LEU A 1 89 ? -7.751 0.746 13.104 1.00 87.06 89 LEU A CA 1
ATOM 719 C C . LEU A 1 89 ? -7.226 0.184 14.432 1.00 87.06 89 LEU A C 1
ATOM 721 O O . LEU A 1 89 ? -8.011 -0.329 15.224 1.00 87.06 89 LEU A O 1
ATOM 725 N N . ARG A 1 90 ? -5.925 0.337 14.703 1.00 86.69 90 ARG A N 1
ATOM 726 C CA . ARG A 1 90 ? -5.303 -0.055 15.973 1.00 86.69 90 ARG A CA 1
ATOM 727 C C . ARG A 1 90 ? -5.934 0.666 17.159 1.00 86.69 90 ARG A C 1
ATOM 729 O O . ARG A 1 90 ? -6.405 0.005 18.075 1.00 86.69 90 ARG A O 1
ATOM 736 N N . VAL A 1 91 ? -6.016 1.997 17.104 1.00 84.75 91 VAL A N 1
ATOM 737 C CA . VAL A 1 91 ? -6.652 2.810 18.158 1.00 84.75 91 VAL A CA 1
ATOM 738 C C . VAL A 1 91 ? -8.104 2.375 18.374 1.00 84.75 91 VAL A C 1
ATOM 740 O O . VAL A 1 91 ? -8.577 2.269 19.503 1.00 84.75 91 VAL A O 1
ATOM 743 N N . LEU A 1 92 ? -8.813 2.078 17.287 1.00 84.62 92 LEU A N 1
ATOM 744 C CA . LEU A 1 92 ? -10.203 1.639 17.323 1.00 84.62 92 LEU A CA 1
ATOM 745 C C . LEU A 1 92 ? -10.350 0.246 17.971 1.00 84.62 92 LEU A C 1
ATOM 747 O O . LEU A 1 92 ? -11.232 0.041 18.805 1.00 84.62 92 LEU A O 1
ATOM 751 N N . ARG A 1 93 ? -9.453 -0.695 17.650 1.00 82.69 93 ARG A N 1
ATOM 752 C CA . ARG A 1 93 ? -9.411 -2.043 18.239 1.00 82.69 93 ARG A CA 1
ATOM 753 C C . ARG A 1 93 ? -9.034 -2.013 19.721 1.00 82.69 93 ARG A C 1
ATOM 755 O O . ARG A 1 93 ? -9.685 -2.694 20.509 1.00 82.69 93 ARG A O 1
ATOM 762 N N . GLU A 1 94 ? -8.058 -1.190 20.099 1.00 84.06 94 GLU A N 1
ATOM 763 C CA . GLU A 1 94 ? -7.669 -0.971 21.496 1.00 84.06 94 GLU A CA 1
ATOM 764 C C . GLU A 1 94 ? -8.846 -0.433 22.322 1.00 84.06 94 GLU A C 1
ATOM 766 O O . GLU A 1 94 ? -9.106 -0.934 23.412 1.00 84.06 94 GLU A O 1
ATOM 771 N N . MET A 1 95 ? -9.618 0.522 21.789 1.00 79.56 95 MET A N 1
ATOM 772 C CA . MET A 1 95 ? -10.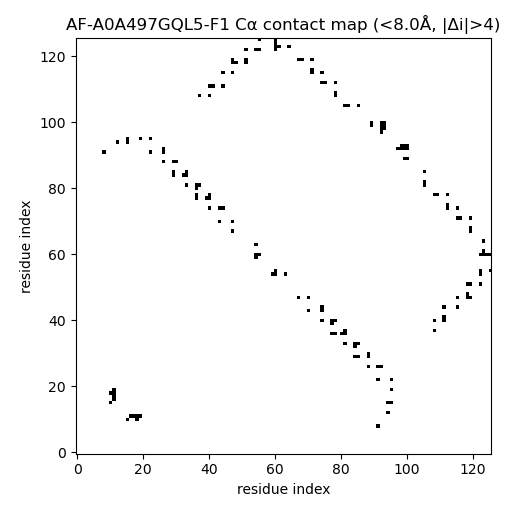795 1.058 22.486 1.00 79.56 95 MET A CA 1
ATOM 773 C C . MET A 1 95 ? -11.956 0.064 22.600 1.00 79.56 95 MET A C 1
ATOM 775 O O . MET A 1 95 ? -12.668 0.083 23.600 1.00 79.56 95 MET A O 1
ATOM 779 N N . LEU A 1 96 ? -12.178 -0.778 21.587 1.00 80.38 96 LEU A N 1
ATOM 780 C CA . LEU A 1 96 ? -13.300 -1.724 21.576 1.00 80.38 96 LEU A CA 1
ATOM 781 C C . LEU A 1 96 ? -13.019 -3.017 22.349 1.00 80.38 96 LEU A C 1
ATOM 783 O O . LEU A 1 96 ? -13.942 -3.583 22.934 1.00 80.38 96 LEU A O 1
ATOM 787 N N . TYR A 1 97 ? -11.782 -3.512 22.300 1.00 80.81 97 TYR A N 1
ATOM 788 C CA . TYR A 1 97 ? -11.441 -4.866 22.745 1.00 80.81 97 TYR A CA 1
ATOM 789 C C . TYR A 1 97 ? -10.237 -4.925 23.693 1.00 80.81 97 TYR A C 1
ATOM 791 O O . TYR A 1 97 ? -10.007 -5.975 24.285 1.00 80.81 97 TYR A O 1
ATOM 799 N N . GLY A 1 98 ? -9.462 -3.842 23.838 1.00 76.75 98 GLY A N 1
ATOM 800 C CA . GLY A 1 98 ? -8.229 -3.837 24.637 1.00 76.75 98 GLY A CA 1
ATOM 801 C C . GLY A 1 98 ? -7.108 -4.725 24.079 1.00 76.75 98 GLY A C 1
ATOM 802 O O . GLY A 1 98 ? -6.157 -5.016 24.798 1.00 76.75 98 GLY A O 1
ATOM 803 N N . ASP A 1 99 ? -7.226 -5.169 22.825 1.00 77.75 99 ASP A N 1
ATOM 804 C CA . ASP A 1 99 ? -6.331 -6.144 22.195 1.00 77.75 99 ASP A CA 1
ATOM 805 C C . ASP A 1 99 ? -5.332 -5.465 21.237 1.00 77.75 99 ASP A C 1
ATOM 807 O O . ASP A 1 99 ? -5.770 -4.752 20.320 1.00 77.75 99 ASP A O 1
ATOM 811 N N . PRO A 1 100 ? -4.009 -5.672 21.406 1.00 71.38 100 PRO A N 1
ATOM 812 C CA . PRO A 1 100 ? -3.010 -5.157 20.480 1.00 71.38 100 PRO A CA 1
ATOM 813 C C . PRO A 1 100 ? -3.137 -5.813 19.099 1.00 71.38 100 PRO A C 1
ATOM 815 O O . PRO A 1 100 ? -3.250 -7.026 18.948 1.00 71.38 100 PRO A O 1
ATOM 818 N N . MET A 1 101 ? -3.105 -4.984 18.059 1.00 76.38 101 MET A N 1
ATOM 819 C CA . MET A 1 101 ? -3.210 -5.436 16.674 1.00 76.38 101 MET A CA 1
ATOM 820 C C . MET A 1 101 ? -1.872 -5.993 16.170 1.00 76.38 101 MET A C 1
ATOM 822 O O . MET A 1 101 ? -0.837 -5.360 16.374 1.00 76.38 101 MET A O 1
ATOM 826 N N . ASP A 1 102 ? -1.911 -7.128 15.463 1.00 78.50 102 ASP A N 1
ATOM 827 C CA . ASP A 1 102 ? -0.739 -7.685 14.779 1.00 78.50 102 ASP A CA 1
ATOM 828 C C . ASP A 1 102 ? -0.191 -6.694 13.737 1.00 78.50 102 ASP A C 1
ATOM 830 O O . ASP A 1 102 ? -0.937 -6.052 12.990 1.00 78.50 102 ASP A O 1
ATOM 834 N N . GLU A 1 103 ? 1.130 -6.539 13.717 1.00 82.44 103 GLU A N 1
ATOM 835 C CA . GLU A 1 103 ? 1.840 -5.593 12.856 1.00 82.44 103 GLU A CA 1
ATOM 836 C C . GLU A 1 103 ? 2.383 -6.246 11.578 1.00 82.44 103 GLU A C 1
ATOM 838 O O . GLU A 1 103 ? 2.900 -5.535 10.710 1.00 82.44 103 GLU A O 1
ATOM 843 N N . TYR A 1 104 ? 2.253 -7.571 11.434 1.00 86.12 104 TYR A N 1
ATOM 844 C CA . TYR A 1 104 ? 2.825 -8.339 10.325 1.00 86.12 104 TYR A CA 1
ATOM 845 C C . TYR A 1 104 ? 2.490 -7.754 8.947 1.00 86.12 104 TYR A C 1
ATOM 847 O O . TYR A 1 104 ? 3.393 -7.496 8.148 1.00 86.12 104 TYR A O 1
ATOM 855 N N . ASP A 1 105 ? 1.217 -7.447 8.691 1.00 83.06 105 ASP A N 1
ATOM 856 C CA . ASP A 1 105 ? 0.792 -6.901 7.397 1.00 83.06 105 ASP A CA 1
ATOM 857 C C . ASP A 1 105 ? 1.425 -5.532 7.104 1.00 83.06 1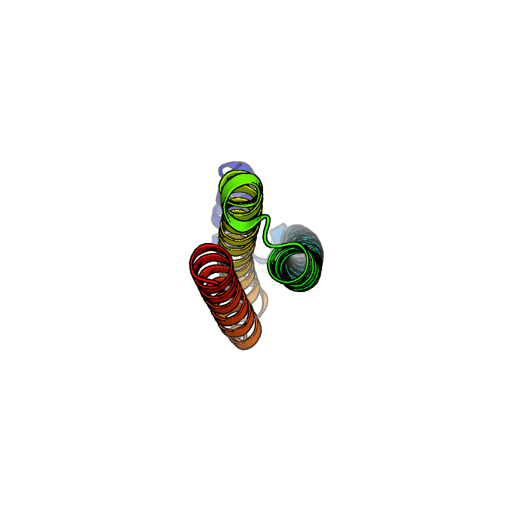05 ASP A C 1
ATOM 859 O O . ASP A 1 105 ? 1.741 -5.204 5.959 1.00 83.06 105 ASP A O 1
ATOM 863 N N . THR A 1 106 ? 1.668 -4.728 8.144 1.00 86.69 106 THR A N 1
ATOM 864 C CA . THR A 1 106 ? 2.328 -3.424 7.991 1.00 86.69 106 THR A CA 1
ATOM 865 C C . THR A 1 106 ? 3.793 -3.603 7.614 1.00 86.69 106 THR A C 1
ATOM 867 O O . THR A 1 106 ? 4.271 -2.935 6.695 1.00 86.69 106 THR A O 1
ATOM 870 N N . TYR A 1 107 ? 4.498 -4.532 8.265 1.00 89.25 107 TYR A N 1
ATOM 871 C CA . TYR A 1 107 ? 5.869 -4.882 7.894 1.00 89.25 107 TYR A CA 1
ATOM 872 C C . TYR A 1 107 ? 5.952 -5.442 6.474 1.00 89.25 107 TYR A C 1
ATOM 874 O O . TYR A 1 107 ? 6.845 -5.060 5.716 1.00 89.25 107 TYR A O 1
ATOM 882 N N . PHE A 1 108 ? 5.001 -6.290 6.085 1.00 89.69 108 PHE A N 1
ATOM 883 C CA . PHE A 1 108 ? 4.928 -6.837 4.737 1.00 89.69 108 PHE A CA 1
ATOM 884 C C . PHE A 1 108 ? 4.765 -5.734 3.680 1.00 89.69 108 PHE A C 1
ATOM 886 O O . PHE A 1 108 ? 5.519 -5.701 2.707 1.00 89.69 108 PHE A O 1
ATOM 893 N N . ILE A 1 109 ? 3.853 -4.778 3.888 1.00 89.19 109 ILE A N 1
ATOM 894 C CA . ILE A 1 109 ? 3.673 -3.638 2.973 1.00 89.19 109 ILE A CA 1
ATOM 895 C C . ILE A 1 109 ? 4.935 -2.768 2.884 1.00 89.19 109 ILE A C 1
ATOM 897 O O . ILE A 1 109 ? 5.298 -2.322 1.791 1.00 89.19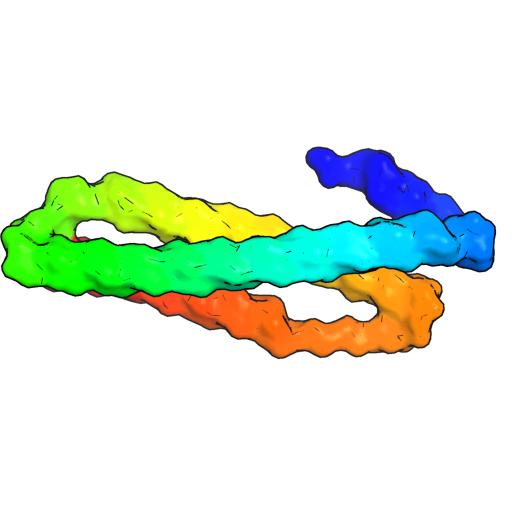 109 ILE A O 1
ATOM 901 N N . ILE A 1 110 ? 5.643 -2.555 3.998 1.00 90.81 110 ILE A N 1
ATOM 902 C CA . ILE A 1 110 ? 6.924 -1.833 3.996 1.00 90.81 110 ILE A CA 1
ATOM 903 C C . ILE A 1 110 ? 7.957 -2.583 3.147 1.00 90.81 110 ILE A C 1
ATOM 905 O O . ILE A 1 110 ? 8.597 -1.971 2.292 1.00 90.81 110 ILE A O 1
ATOM 909 N N . MET A 1 111 ? 8.081 -3.901 3.321 1.00 91.56 111 MET A N 1
ATOM 910 C CA . MET A 1 111 ? 8.994 -4.730 2.526 1.00 91.56 111 MET A CA 1
ATOM 911 C C . MET A 1 111 ? 8.657 -4.685 1.032 1.00 91.56 111 MET A C 1
ATOM 913 O O . MET A 1 111 ? 9.553 -4.494 0.212 1.00 91.56 111 MET A O 1
ATOM 917 N N . VAL A 1 112 ? 7.375 -4.786 0.664 1.00 90.00 112 VAL A N 1
ATOM 918 C CA . VAL A 1 112 ? 6.924 -4.662 -0.734 1.00 90.00 112 VAL A CA 1
ATOM 919 C C . VAL A 1 112 ? 7.273 -3.290 -1.315 1.00 90.00 112 VAL A C 1
ATOM 921 O O . VAL A 1 112 ? 7.755 -3.202 -2.442 1.00 90.00 112 VAL A O 1
ATOM 924 N N . THR A 1 113 ? 7.094 -2.223 -0.536 1.00 90.25 113 THR A N 1
ATOM 925 C CA . THR A 1 113 ? 7.437 -0.858 -0.963 1.00 90.25 113 THR A CA 1
ATOM 926 C C . THR A 1 113 ? 8.941 -0.712 -1.210 1.00 90.25 113 THR A C 1
ATOM 928 O O . THR A 1 113 ? 9.348 -0.130 -2.212 1.00 90.25 113 THR A O 1
ATOM 931 N N . ILE A 1 114 ? 9.778 -1.279 -0.335 1.00 92.50 114 ILE A N 1
ATOM 932 C CA . ILE A 1 114 ? 11.238 -1.293 -0.512 1.00 92.50 114 ILE A CA 1
ATOM 933 C C . ILE A 1 114 ? 11.622 -2.088 -1.766 1.00 92.50 114 ILE A C 1
ATOM 935 O O . ILE A 1 114 ? 12.441 -1.622 -2.556 1.00 92.50 114 ILE A O 1
ATOM 939 N N . MET A 1 115 ? 11.013 -3.257 -1.981 1.00 91.56 115 MET A N 1
ATOM 940 C CA . MET A 1 115 ? 11.268 -4.083 -3.166 1.00 91.56 115 MET A CA 1
ATOM 941 C C . MET A 1 115 ? 10.903 -3.357 -4.464 1.00 91.56 115 MET A C 1
ATOM 943 O O . MET A 1 115 ? 11.675 -3.422 -5.417 1.00 91.56 115 MET A O 1
ATOM 947 N N . SER A 1 116 ? 9.789 -2.620 -4.485 1.00 90.44 116 SER A N 1
ATOM 948 C CA . SER A 1 116 ? 9.402 -1.769 -5.618 1.00 90.44 116 SER A CA 1
ATOM 949 C C . SER A 1 116 ? 10.489 -0.735 -5.942 1.00 90.44 116 SER A C 1
ATOM 951 O O . SER A 1 116 ? 10.985 -0.665 -7.062 1.00 90.44 116 SER A O 1
ATOM 953 N N . ILE A 1 117 ? 10.992 -0.018 -4.932 1.00 90.56 117 ILE A N 1
ATOM 954 C CA . ILE A 1 117 ? 12.077 0.959 -5.123 1.00 90.56 117 ILE A CA 1
ATOM 955 C C . ILE A 1 117 ? 13.352 0.292 -5.670 1.00 90.56 117 ILE A C 1
ATOM 957 O O . ILE A 1 117 ? 14.007 0.844 -6.555 1.00 90.56 117 ILE A O 1
ATOM 961 N N . ILE A 1 118 ? 13.714 -0.893 -5.171 1.00 90.75 118 ILE A N 1
ATOM 962 C CA . ILE A 1 118 ? 14.886 -1.637 -5.661 1.00 90.75 118 ILE A CA 1
ATOM 963 C C . ILE A 1 118 ? 14.702 -2.034 -7.131 1.00 90.75 118 ILE A C 1
ATOM 965 O O . ILE A 1 118 ? 15.625 -1.851 -7.927 1.00 90.75 118 ILE A O 1
ATOM 969 N N . LEU A 1 119 ? 13.525 -2.540 -7.509 1.00 87.44 119 LEU A N 1
ATOM 970 C CA . LEU A 1 119 ? 13.211 -2.903 -8.895 1.00 87.44 119 LEU A CA 1
ATOM 971 C C . LEU A 1 119 ? 13.293 -1.693 -9.825 1.00 87.44 119 LEU A C 1
ATOM 973 O O . LEU A 1 119 ? 13.890 -1.791 -10.896 1.00 87.44 119 LEU A O 1
ATOM 977 N N . ALA A 1 120 ? 12.769 -0.549 -9.395 1.00 86.19 120 ALA A N 1
ATOM 978 C CA . ALA A 1 120 ? 12.872 0.701 -10.129 1.00 86.19 120 ALA A CA 1
ATOM 979 C C . ALA A 1 120 ? 14.326 1.131 -10.368 1.00 86.19 120 ALA A C 1
ATOM 981 O O . ALA A 1 120 ? 14.677 1.520 -11.481 1.00 86.19 120 ALA A O 1
ATOM 982 N N . ILE A 1 121 ? 15.190 1.029 -9.352 1.00 86.38 121 ILE A N 1
ATOM 983 C CA . ILE A 1 121 ? 16.622 1.335 -9.488 1.00 86.38 121 ILE A CA 1
ATOM 984 C C . ILE A 1 121 ? 17.285 0.370 -10.477 1.00 86.38 121 ILE A C 1
ATOM 986 O O . ILE A 1 121 ? 18.009 0.810 -11.371 1.00 86.38 121 ILE A O 1
ATOM 990 N N . LEU A 1 122 ? 17.020 -0.934 -10.354 1.00 83.31 122 LEU A N 1
ATOM 991 C CA . LEU A 1 122 ? 17.567 -1.945 -11.262 1.00 83.31 122 LEU A CA 1
ATOM 992 C C . LEU A 1 122 ? 17.142 -1.694 -12.712 1.00 83.31 122 LEU A C 1
ATOM 994 O O . LEU A 1 122 ? 17.970 -1.797 -13.611 1.00 83.31 122 LEU A O 1
ATOM 998 N N . ALA A 1 123 ? 15.888 -1.305 -12.932 1.00 79.81 123 ALA A N 1
ATOM 999 C CA . ALA A 1 123 ? 15.342 -1.008 -14.253 1.00 79.81 123 ALA A CA 1
ATOM 1000 C C . ALA A 1 123 ? 15.964 0.221 -14.936 1.00 79.81 123 ALA A C 1
ATOM 1002 O O . ALA A 1 123 ? 15.859 0.358 -16.150 1.00 79.81 123 ALA A O 1
ATOM 1003 N N . ILE A 1 124 ? 16.570 1.130 -14.168 1.00 78.62 124 ILE A N 1
ATOM 1004 C CA . ILE A 1 124 ? 17.283 2.300 -14.700 1.00 78.62 124 ILE A CA 1
ATOM 1005 C C . ILE A 1 124 ? 18.733 1.942 -15.059 1.00 78.62 124 ILE A C 1
ATOM 1007 O O . ILE A 1 124 ? 19.305 2.540 -15.968 1.00 78.62 124 ILE A O 1
ATOM 1011 N N . ILE A 1 125 ? 19.338 1.002 -14.326 1.00 80.06 125 ILE A N 1
ATOM 1012 C CA . ILE A 1 125 ? 20.749 0.620 -14.483 1.00 80.06 125 ILE A CA 1
ATOM 1013 C C . I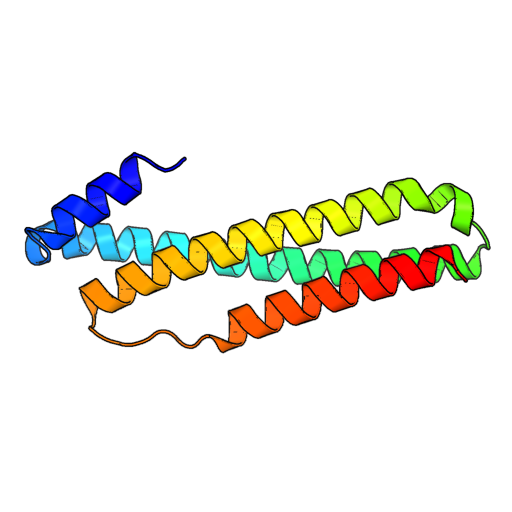LE A 1 125 ? 20.949 -0.423 -15.599 1.00 80.06 125 ILE A C 1
ATOM 1015 O O . ILE A 1 125 ? 21.992 -0.400 -16.254 1.00 80.06 125 ILE A O 1
ATOM 1019 N N . LEU A 1 126 ? 19.994 -1.343 -15.779 1.00 71.81 126 LEU A N 1
ATOM 1020 C CA . LEU A 1 126 ? 20.037 -2.465 -16.736 1.00 71.81 126 LEU A CA 1
ATOM 1021 C C . LEU A 1 126 ? 19.479 -2.095 -18.118 1.00 71.81 126 LEU A C 1
ATOM 1023 O O . LEU A 1 126 ? 20.074 -2.561 -19.118 1.00 71.81 126 LEU A O 1
#

pLDDT: mean 84.47, std 8.04, range [44.41, 94.0]

Solvent-accessible surface area (backbone atoms only — not comparable to full-atom values): 6957 Å² total; per-residue (Å²): 143,62,74,64,65,52,52,48,53,58,49,30,74,76,43,49,81,83,38,42,67,63,51,51,52,50,47,53,50,50,54,50,51,43,54,50,42,53,52,50,46,54,51,49,48,53,50,47,56,53,49,42,54,50,33,56,74,68,69,42,37,81,79,42,48,66,59,44,55,50,52,48,51,51,41,52,51,45,49,53,52,39,54,55,51,51,54,52,49,39,57,53,39,37,74,75,68,70,47,86,67,85,58,63,68,59,54,50,50,52,52,52,50,52,50,46,52,51,52,48,53,48,44,66,75,96